Protein AF-A0A0B5ASL7-F1 (afdb_monomer_lite)

Organism: NCBI:txid1508404

Radius of gyration: 12.72 Å; chains: 1; bounding box: 34×27×33 Å

pLDDT: mean 90.58, std 6.62, range [53.88, 97.0]

Foldseek 3Di:
DKDFDDPVVLVVQVVVCVVVVHALLVVQDWDFDQDPNWTAIWTFNDWDDDPPTIMTDIDGDGTDPDSVRRVVRNVVSSVVVVVD

Sequence (84 aa):
MKVITPKENYDLLRAAERTAGKKIKHLTAVVPDCVDGEWGAYQVIRCYKGASNYFAEMKLLKRAESEADAHAKVAQAMKELRQH

Secondary structure (DSSP, 8-state):
-EEEE-HHHHHHHHHHHHHHTS-GGGTT-EEEEEETTEEEEEEEEEEEE-SS-EEEEEEEEEE-SSHHHHHHHHHHHHHHHT--

Structure (mmCIF, N/CA/C/O backbone):
data_AF-A0A0B5ASL7-F1
#
_entry.id   AF-A0A0B5ASL7-F1
#
loop_
_atom_site.group_PDB
_atom_site.id
_atom_site.type_symbol
_atom_site.label_atom_id
_atom_site.label_alt_id
_atom_site.label_comp_id
_atom_site.label_asym_id
_atom_site.label_entity_id
_atom_site.label_seq_id
_atom_site.pdbx_PDB_ins_code
_atom_site.Cartn_x
_atom_site.Cartn_y
_atom_site.Cartn_z
_atom_site.occupancy
_atom_site.B_iso_or_equiv
_atom_site.auth_seq_id
_atom_site.auth_comp_id
_atom_site.auth_asym_id
_atom_site.auth_atom_id
_atom_site.pdbx_PDB_model_num
ATOM 1 N N . MET A 1 1 ? -5.961 6.180 -5.746 1.00 89.31 1 MET A N 1
ATOM 2 C CA . MET A 1 1 ? -6.386 5.039 -6.582 1.00 89.31 1 MET A CA 1
ATOM 3 C C . MET A 1 1 ? -7.021 3.985 -5.689 1.00 89.31 1 MET A C 1
ATOM 5 O O . MET A 1 1 ? -6.572 3.849 -4.558 1.00 89.31 1 MET A O 1
ATOM 9 N N . LYS A 1 2 ? -8.087 3.308 -6.131 1.00 91.00 2 LYS A N 1
ATOM 10 C CA . LYS A 1 2 ? -8.791 2.277 -5.349 1.00 91.00 2 LYS A CA 1
ATOM 11 C C . LYS A 1 2 ? -8.499 0.911 -5.962 1.00 91.00 2 LYS A C 1
ATOM 13 O O . LYS A 1 2 ? -8.769 0.732 -7.141 1.00 91.00 2 LYS A O 1
ATO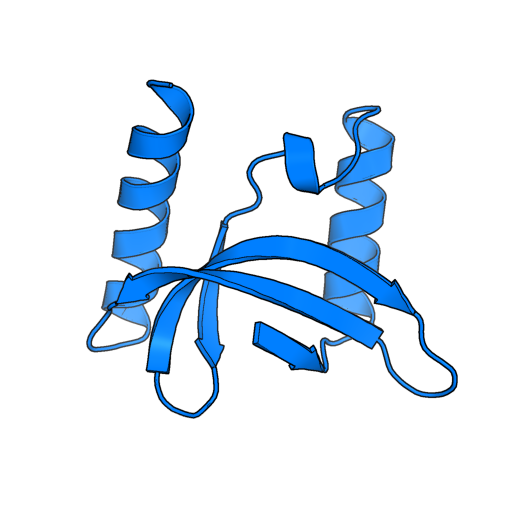M 18 N N . VAL A 1 3 ? -8.034 -0.037 -5.154 1.00 92.75 3 VAL A N 1
ATOM 19 C CA . VAL A 1 3 ? -7.720 -1.405 -5.588 1.00 92.75 3 VAL A CA 1
ATOM 20 C C . VAL A 1 3 ? -8.515 -2.428 -4.794 1.00 92.75 3 VAL A C 1
ATOM 22 O O . VAL A 1 3 ? -8.843 -2.196 -3.625 1.00 92.75 3 VAL A O 1
ATOM 25 N N . ILE A 1 4 ? -8.834 -3.557 -5.426 1.00 93.31 4 ILE A N 1
ATOM 26 C CA . ILE A 1 4 ? -9.299 -4.750 -4.714 1.00 93.31 4 ILE A CA 1
ATOM 27 C C . ILE A 1 4 ? -8.083 -5.354 -4.019 1.00 93.31 4 ILE A C 1
ATOM 29 O O . ILE A 1 4 ? -7.017 -5.454 -4.616 1.00 93.31 4 ILE A O 1
ATOM 33 N N . THR A 1 5 ? -8.233 -5.736 -2.757 1.00 90.06 5 THR A N 1
ATOM 34 C CA . THR A 1 5 ? -7.144 -6.332 -1.983 1.00 90.06 5 THR A CA 1
ATO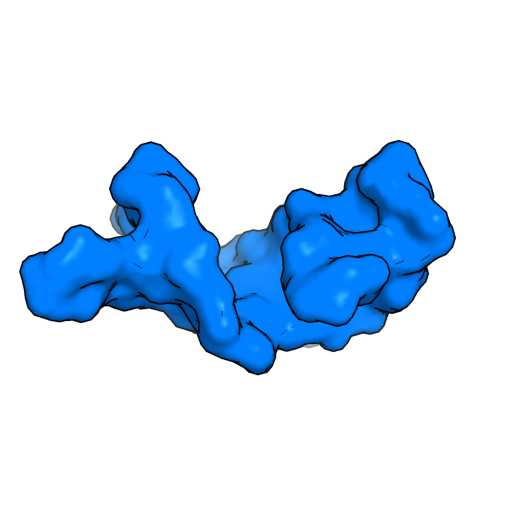M 35 C C . THR A 1 5 ? -7.601 -7.658 -1.369 1.00 90.06 5 THR A C 1
ATOM 37 O O . THR A 1 5 ? -8.789 -7.798 -1.060 1.00 90.06 5 THR A O 1
ATOM 40 N N . PRO A 1 6 ? -6.704 -8.639 -1.186 1.00 92.56 6 PRO A N 1
ATOM 41 C CA . PRO A 1 6 ? -7.017 -9.868 -0.464 1.00 92.56 6 PRO A CA 1
ATOM 42 C C . PRO A 1 6 ? -7.447 -9.595 0.981 1.00 92.56 6 PRO A C 1
ATOM 44 O O . PRO A 1 6 ? -7.023 -8.616 1.607 1.00 92.56 6 PRO A O 1
ATOM 47 N N . LYS A 1 7 ? -8.271 -10.482 1.545 1.00 93.75 7 LYS A N 1
ATOM 48 C CA . LYS A 1 7 ? -8.736 -10.359 2.935 1.00 93.75 7 LYS A CA 1
ATOM 49 C C . LYS A 1 7 ? -7.560 -10.320 3.916 1.00 93.75 7 LYS A C 1
ATOM 51 O O . LYS A 1 7 ? -7.599 -9.576 4.891 1.00 93.75 7 LYS A O 1
ATOM 56 N N . GLU A 1 8 ? -6.516 -11.085 3.635 1.00 93.62 8 GLU A N 1
ATOM 57 C CA . GLU A 1 8 ? -5.301 -11.207 4.435 1.00 93.62 8 GLU A CA 1
ATOM 58 C C . GLU A 1 8 ? -4.600 -9.850 4.573 1.00 93.62 8 GLU A C 1
ATOM 60 O O . GLU A 1 8 ? -4.290 -9.420 5.684 1.00 93.62 8 GLU A O 1
ATOM 65 N N . ASN A 1 9 ? -4.439 -9.120 3.465 1.00 90.00 9 ASN A N 1
ATOM 66 C CA . ASN A 1 9 ? -3.833 -7.787 3.466 1.00 90.00 9 ASN A CA 1
ATOM 67 C C . ASN A 1 9 ? -4.684 -6.785 4.254 1.00 90.00 9 ASN A C 1
ATOM 69 O O . ASN A 1 9 ? -4.156 -5.965 5.009 1.00 90.00 9 ASN A O 1
ATOM 73 N N . TYR A 1 10 ? -6.012 -6.864 4.120 1.00 92.00 10 TYR A N 1
ATOM 74 C CA . TYR A 1 10 ? -6.923 -6.059 4.929 1.00 92.00 10 TYR A CA 1
ATOM 75 C C . TYR A 1 10 ? -6.752 -6.351 6.426 1.00 92.00 10 TYR A C 1
ATOM 77 O O . TYR A 1 10 ? -6.580 -5.417 7.212 1.00 92.00 10 TYR A O 1
ATOM 85 N N . ASP A 1 11 ? -6.762 -7.623 6.822 1.00 93.69 11 ASP A N 1
ATOM 86 C CA . ASP A 1 11 ? -6.650 -8.032 8.222 1.00 93.69 11 ASP A CA 1
ATOM 87 C C . ASP A 1 11 ? -5.302 -7.621 8.831 1.00 93.69 11 ASP A C 1
ATOM 89 O O . ASP A 1 11 ? -5.277 -7.114 9.955 1.00 93.69 11 ASP A O 1
ATOM 93 N N . LEU A 1 12 ? -4.202 -7.736 8.078 1.00 90.88 12 LEU A N 1
ATOM 94 C CA . LEU A 1 12 ? -2.873 -7.267 8.489 1.00 90.88 12 LEU A CA 1
ATOM 95 C C . LEU A 1 12 ? -2.863 -5.760 8.778 1.00 90.88 12 L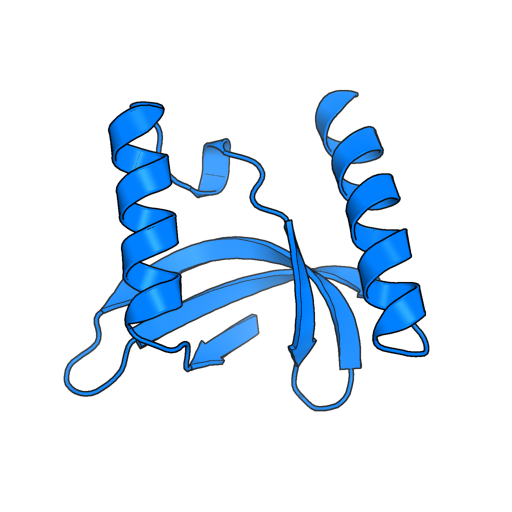EU A C 1
ATOM 97 O O . LEU A 1 12 ? -2.373 -5.328 9.824 1.00 90.88 12 LEU A O 1
ATOM 101 N N . LEU A 1 13 ? -3.460 -4.950 7.898 1.00 89.56 13 LEU A N 1
ATOM 102 C CA . LEU A 1 13 ? -3.560 -3.503 8.106 1.00 89.56 13 LEU A CA 1
ATOM 103 C C . LEU A 1 13 ? -4.427 -3.166 9.325 1.00 89.56 13 LEU A C 1
ATOM 105 O O . LEU A 1 13 ? -4.070 -2.290 10.114 1.00 89.56 13 LEU A O 1
ATOM 109 N N . ARG A 1 14 ? -5.542 -3.881 9.529 1.00 91.19 14 ARG A N 1
ATOM 110 C CA . ARG A 1 14 ? -6.395 -3.696 10.715 1.00 91.19 14 ARG A CA 1
ATOM 111 C C . ARG A 1 14 ? -5.684 -4.102 12.003 1.00 91.19 14 ARG A C 1
ATOM 113 O O . ARG A 1 14 ? -5.891 -3.450 13.025 1.00 91.19 14 ARG A O 1
ATOM 120 N N . ALA A 1 15 ? -4.869 -5.154 11.975 1.00 90.81 15 ALA A N 1
ATOM 121 C CA . ALA A 1 15 ? -4.049 -5.555 13.111 1.00 90.81 15 ALA A CA 1
ATOM 122 C C . ALA A 1 15 ? -3.008 -4.475 13.438 1.00 90.81 15 ALA A C 1
ATOM 124 O O . ALA A 1 15 ? -2.911 -4.064 14.593 1.00 90.81 15 ALA A O 1
ATOM 125 N N . ALA A 1 16 ? -2.320 -3.934 12.428 1.00 88.94 16 ALA A N 1
ATOM 126 C CA . ALA A 1 16 ? -1.373 -2.834 12.605 1.00 88.94 16 ALA A CA 1
ATOM 127 C C . ALA A 1 16 ? -2.032 -1.582 13.218 1.00 88.94 16 ALA A C 1
ATOM 129 O O . ALA A 1 16 ? -1.486 -0.999 14.155 1.00 88.94 16 ALA A O 1
ATOM 130 N N . GLU A 1 17 ? -3.232 -1.205 12.756 1.00 90.25 17 GLU A N 1
ATOM 131 C CA . GLU A 1 17 ? -4.010 -0.104 13.346 1.00 90.25 17 GLU A CA 1
ATOM 132 C C . GLU A 1 17 ? -4.329 -0.328 14.829 1.00 90.25 17 GLU A C 1
ATOM 134 O O . GLU A 1 17 ? -4.198 0.596 15.636 1.00 90.25 17 GLU A O 1
ATOM 139 N N . ARG A 1 18 ? -4.734 -1.551 15.199 1.00 90.56 18 ARG A N 1
ATOM 140 C CA . ARG A 1 18 ? -5.042 -1.911 16.591 1.00 90.56 18 ARG A CA 1
ATOM 141 C C . ARG A 1 18 ? -3.798 -1.857 17.469 1.00 90.56 18 ARG A C 1
ATOM 143 O O . ARG A 1 18 ? -3.842 -1.220 18.515 1.00 90.56 18 ARG A O 1
ATOM 150 N N . THR A 1 19 ? -2.701 -2.473 17.032 1.00 90.38 19 THR A N 1
ATOM 151 C CA . THR A 1 19 ? -1.440 -2.514 17.786 1.00 90.38 19 THR A CA 1
ATOM 152 C C . THR A 1 19 ? -0.882 -1.118 18.025 1.00 90.38 19 THR A C 1
ATOM 154 O O . THR A 1 19 ? -0.424 -0.812 19.120 1.00 90.38 19 THR A O 1
ATOM 157 N N . ALA A 1 20 ? -0.939 -0.249 17.017 1.00 87.12 20 ALA A N 1
ATOM 158 C CA . ALA A 1 20 ? -0.401 1.099 17.134 1.00 87.12 20 ALA A CA 1
ATOM 159 C C . ALA A 1 20 ? -1.389 2.117 17.734 1.00 87.12 20 ALA A C 1
ATOM 161 O O . ALA A 1 20 ? -1.013 3.271 17.941 1.00 87.12 20 ALA A O 1
ATOM 162 N N . GLY A 1 21 ? -2.652 1.732 17.961 1.00 88.81 21 GLY A N 1
ATOM 163 C CA . GLY A 1 21 ? -3.706 2.619 18.464 1.00 88.81 21 GLY A CA 1
ATOM 164 C C . GLY A 1 21 ? -4.014 3.808 17.545 1.00 88.81 21 GLY A C 1
ATOM 165 O O . GLY A 1 21 ? -4.521 4.833 17.999 1.00 88.81 21 GLY A O 1
ATOM 166 N N . LYS A 1 22 ? -3.682 3.710 16.252 1.00 85.88 22 LYS A N 1
ATOM 167 C CA . LYS A 1 22 ? -3.789 4.798 15.268 1.00 85.88 22 LYS A CA 1
ATOM 168 C C . LYS A 1 22 ? -4.452 4.296 13.993 1.00 85.88 22 LYS A C 1
ATOM 170 O O . LYS A 1 22 ? -4.318 3.138 13.617 1.00 85.88 22 LYS A O 1
ATOM 175 N N . LYS A 1 23 ? -5.136 5.198 13.285 1.00 83.00 23 LYS A N 1
ATOM 176 C CA . LYS A 1 23 ? -5.665 4.909 11.942 1.00 83.00 23 LYS A CA 1
ATOM 177 C C . LYS A 1 23 ? -4.521 4.768 10.935 1.00 83.00 23 LYS A C 1
ATOM 179 O O . LYS A 1 23 ? -3.523 5.473 11.054 1.00 83.00 23 LYS A O 1
ATOM 184 N N . ILE A 1 24 ? -4.705 3.953 9.899 1.00 81.69 24 ILE A N 1
ATOM 185 C CA . ILE A 1 24 ? -3.671 3.578 8.924 1.00 81.69 24 ILE A CA 1
ATOM 186 C C . ILE A 1 24 ? -3.075 4.788 8.201 1.00 81.69 24 ILE A C 1
ATOM 188 O O . ILE A 1 24 ? -1.869 4.846 7.976 1.00 81.69 24 ILE A O 1
ATOM 192 N N . LYS A 1 25 ? -3.890 5.825 7.968 1.00 76.19 25 LYS A N 1
ATOM 193 C CA . LYS A 1 25 ? -3.450 7.118 7.422 1.00 76.19 25 LYS A CA 1
ATOM 194 C C . LYS A 1 25 ? -2.349 7.807 8.245 1.00 76.19 25 LYS A C 1
ATOM 196 O O . LYS A 1 25 ? -1.668 8.679 7.726 1.00 76.19 25 LYS A O 1
ATOM 201 N N . HIS A 1 26 ? -2.193 7.438 9.517 1.00 82.12 26 HIS A N 1
ATOM 202 C CA . HIS A 1 26 ? -1.167 7.942 10.435 1.00 82.12 26 HIS A CA 1
ATOM 203 C C . HIS A 1 26 ? -0.031 6.940 10.688 1.00 82.12 26 HIS A C 1
ATOM 205 O O . HIS A 1 26 ? 0.876 7.244 11.457 1.00 82.12 26 HIS A O 1
ATOM 211 N N . LEU A 1 27 ? -0.101 5.740 10.105 1.00 76.56 27 LEU A N 1
ATOM 212 C CA . LEU A 1 27 ? 0.888 4.673 10.287 1.00 76.56 27 LEU A CA 1
ATOM 213 C C . LEU A 1 27 ? 1.890 4.573 9.146 1.00 76.56 27 LEU A C 1
ATOM 215 O O . LEU A 1 27 ? 2.752 3.702 9.184 1.00 76.56 27 LEU A O 1
ATOM 219 N N . THR A 1 28 ? 1.794 5.470 8.162 1.00 81.75 28 THR A N 1
ATOM 220 C CA . THR A 1 28 ? 2.751 5.573 7.056 1.00 81.75 28 THR A CA 1
ATOM 221 C C . THR A 1 28 ? 3.025 4.199 6.433 1.00 81.75 28 THR A C 1
ATOM 223 O O . THR A 1 28 ? 4.166 3.774 6.301 1.00 81.75 28 THR A O 1
ATOM 226 N N . ALA A 1 29 ? 1.959 3.461 6.111 1.00 89.00 29 ALA A N 1
ATOM 227 C CA . ALA A 1 29 ? 2.068 2.144 5.496 1.00 89.00 29 ALA A CA 1
ATOM 228 C C . ALA A 1 29 ? 2.369 2.308 4.003 1.00 89.00 29 ALA A C 1
ATOM 230 O O . ALA A 1 29 ? 1.536 2.830 3.261 1.00 89.00 29 ALA A O 1
ATOM 231 N N . VAL A 1 30 ? 3.557 1.884 3.578 1.00 93.44 30 VAL A N 1
ATOM 232 C CA . VAL A 1 30 ? 4.003 1.937 2.182 1.00 93.44 30 VAL A CA 1
ATOM 233 C C . VAL A 1 30 ? 4.277 0.519 1.702 1.00 93.44 30 VAL A C 1
ATOM 235 O O . VAL A 1 30 ? 4.948 -0.242 2.397 1.00 93.44 30 VAL A O 1
ATOM 238 N N . VAL A 1 31 ? 3.755 0.170 0.530 1.00 93.19 31 VAL A N 1
ATOM 239 C CA . VAL A 1 31 ? 3.889 -1.159 -0.073 1.00 93.19 31 VAL A CA 1
ATOM 240 C C . VAL A 1 31 ? 4.390 -1.049 -1.515 1.00 93.19 31 VAL A C 1
ATOM 242 O O . VAL A 1 31 ? 4.088 -0.055 -2.184 1.00 93.19 31 VAL A O 1
ATOM 245 N N . PRO A 1 32 ? 5.163 -2.032 -1.996 1.00 95.69 32 PRO A N 1
ATOM 246 C CA . PRO A 1 32 ? 5.455 -2.173 -3.412 1.00 95.69 32 PRO A CA 1
ATOM 247 C C . PRO A 1 32 ? 4.265 -2.864 -4.079 1.00 95.69 32 PRO A C 1
ATOM 249 O O . PRO A 1 32 ? 3.801 -3.890 -3.588 1.00 95.69 32 PRO A O 1
ATOM 252 N N . ASP A 1 33 ? 3.747 -2.292 -5.160 1.00 94.75 33 ASP A N 1
ATOM 253 C CA . ASP A 1 33 ? 2.623 -2.893 -5.883 1.00 94.75 33 ASP A CA 1
ATOM 254 C C . ASP A 1 33 ? 2.647 -2.510 -7.368 1.00 94.75 33 ASP A C 1
ATOM 256 O O . ASP A 1 33 ? 3.330 -1.557 -7.764 1.00 94.75 33 ASP A O 1
ATOM 260 N N . CYS A 1 34 ? 1.891 -3.251 -8.175 1.00 93.56 34 CYS A N 1
ATOM 261 C CA . CYS A 1 34 ? 1.599 -2.941 -9.567 1.00 93.56 34 CYS A CA 1
ATOM 262 C C . CYS A 1 34 ? 0.116 -2.621 -9.688 1.00 93.56 34 CYS A C 1
ATOM 264 O O . CYS A 1 34 ? -0.729 -3.516 -9.661 1.00 93.56 34 CYS A O 1
ATOM 266 N N . VAL A 1 35 ? -0.209 -1.340 -9.834 1.00 91.06 35 VAL A N 1
ATOM 267 C CA . VAL A 1 35 ? -1.603 -0.921 -9.965 1.00 91.06 35 VAL A CA 1
ATOM 268 C C . VAL A 1 35 ? -1.831 -0.371 -11.359 1.00 91.06 35 VAL A C 1
ATOM 270 O O . VAL A 1 35 ? -1.109 0.518 -11.797 1.00 91.06 35 VAL A O 1
ATOM 273 N N . ASP A 1 36 ? -2.808 -0.939 -12.068 1.00 89.31 36 ASP A N 1
ATOM 274 C CA . ASP A 1 36 ? -3.134 -0.591 -13.456 1.00 89.31 36 ASP A CA 1
ATOM 275 C C . ASP A 1 36 ? -1.912 -0.646 -14.403 1.00 89.31 36 ASP A C 1
ATOM 277 O O . ASP A 1 36 ? -1.777 0.153 -15.327 1.00 89.31 36 ASP A O 1
ATOM 281 N N . GLY A 1 37 ? -1.001 -1.600 -14.165 1.00 90.06 37 GLY A N 1
ATOM 282 C CA . GLY A 1 37 ? 0.236 -1.773 -14.938 1.00 90.06 37 GLY A CA 1
ATOM 283 C C . GLY A 1 37 ? 1.389 -0.855 -14.517 1.00 90.06 37 GLY A C 1
ATOM 284 O O . GLY A 1 37 ? 2.472 -0.937 -15.095 1.00 90.06 37 GLY A O 1
ATOM 285 N N . GLU A 1 38 ? 1.194 -0.004 -13.506 1.00 93.56 38 GLU A N 1
ATOM 286 C CA . GLU A 1 38 ? 2.215 0.905 -12.991 1.00 93.56 38 GLU A CA 1
ATOM 287 C C . GLU A 1 38 ? 2.846 0.346 -11.708 1.00 93.56 38 GLU A C 1
ATOM 289 O O . GLU A 1 38 ? 2.239 0.341 -10.629 1.00 93.56 38 GLU A O 1
ATOM 294 N N . TRP A 1 39 ? 4.094 -0.116 -11.820 1.00 96.50 39 TRP A N 1
ATOM 295 C CA . TRP A 1 39 ? 4.908 -0.494 -10.667 1.00 96.50 39 TRP A CA 1
ATOM 296 C C . TRP A 1 39 ? 5.331 0.738 -9.867 1.00 96.50 39 TRP A C 1
ATOM 298 O O . TRP A 1 39 ? 5.715 1.776 -10.413 1.00 96.50 39 TRP A O 1
ATOM 308 N N . GLY A 1 40 ? 5.299 0.626 -8.542 1.00 97.00 40 GLY A N 1
ATOM 309 C CA . GLY A 1 40 ? 5.744 1.715 -7.688 1.00 97.00 40 GLY A CA 1
ATOM 310 C C . GLY A 1 40 ? 5.649 1.432 -6.200 1.00 97.00 40 GLY A C 1
ATOM 311 O O . GLY A 1 40 ? 5.156 0.398 -5.755 1.00 97.00 40 GLY A O 1
ATOM 312 N N . ALA A 1 41 ? 6.125 2.401 -5.424 1.00 96.69 41 ALA A N 1
ATOM 313 C CA . ALA A 1 41 ? 5.909 2.462 -3.989 1.00 96.69 41 ALA A CA 1
ATOM 314 C C . ALA A 1 41 ? 4.636 3.262 -3.708 1.00 96.69 41 ALA A C 1
ATOM 316 O O . ALA A 1 41 ? 4.555 4.458 -4.013 1.00 96.69 41 ALA A O 1
ATOM 317 N N . TYR A 1 42 ? 3.657 2.610 -3.096 1.00 94.88 42 TYR A N 1
ATOM 318 C CA . TYR A 1 42 ? 2.344 3.173 -2.827 1.00 94.88 42 TYR A CA 1
ATOM 319 C C . TYR A 1 42 ? 2.094 3.299 -1.329 1.00 94.88 42 TYR A C 1
ATOM 321 O O . TYR A 1 42 ? 2.269 2.351 -0.570 1.00 94.88 42 TYR A O 1
ATOM 329 N N . GLN A 1 43 ? 1.618 4.463 -0.896 1.00 93.50 43 GLN A N 1
ATOM 330 C CA . GLN A 1 43 ? 1.100 4.658 0.450 1.00 93.50 43 GLN A CA 1
ATOM 331 C C . GLN A 1 43 ? -0.336 4.154 0.538 1.00 93.50 43 GLN A C 1
ATOM 333 O O . GLN A 1 43 ? -1.199 4.606 -0.216 1.00 93.50 43 GLN A O 1
ATOM 338 N N . VAL A 1 44 ? -0.623 3.301 1.515 1.00 92.81 44 VAL A N 1
ATOM 339 C CA . VAL A 1 44 ? -1.990 2.916 1.862 1.00 92.81 44 VAL A CA 1
ATOM 340 C C . VAL A 1 44 ? -2.611 4.021 2.714 1.00 92.81 44 VAL A C 1
ATOM 342 O O . VAL A 1 44 ? -2.220 4.253 3.856 1.00 92.81 44 VAL A O 1
ATOM 345 N N . ILE A 1 45 ? -3.601 4.714 2.156 1.00 92.00 45 ILE A N 1
ATOM 346 C CA . ILE A 1 45 ? -4.308 5.816 2.820 1.00 92.00 45 ILE A CA 1
ATOM 347 C C . ILE A 1 45 ? -5.463 5.278 3.665 1.00 92.00 45 ILE A C 1
ATOM 349 O O . ILE A 1 45 ? -5.730 5.764 4.768 1.00 92.00 45 ILE A O 1
ATOM 353 N N . ARG A 1 46 ? -6.161 4.264 3.150 1.00 90.56 46 ARG A N 1
ATOM 354 C CA . ARG A 1 46 ? -7.322 3.650 3.797 1.00 90.56 46 ARG A CA 1
ATOM 355 C C . ARG A 1 46 ? -7.487 2.212 3.325 1.00 90.56 46 ARG A C 1
ATOM 357 O O . ARG A 1 46 ? -7.287 1.936 2.151 1.00 90.56 46 ARG A O 1
ATOM 364 N N . CYS A 1 47 ? -7.952 1.328 4.204 1.00 91.38 47 CYS A N 1
ATOM 365 C CA . CYS A 1 47 ? -8.521 0.040 3.811 1.00 91.38 47 CYS A CA 1
ATOM 366 C C . CYS A 1 47 ? -9.944 -0.112 4.369 1.00 91.38 47 CYS A C 1
ATOM 368 O O . CYS A 1 47 ? -10.275 0.445 5.422 1.00 91.38 47 CYS A O 1
ATOM 370 N N . TYR A 1 48 ? -10.814 -0.823 3.656 1.00 91.69 48 TYR A N 1
ATOM 371 C CA . TYR A 1 48 ? -12.191 -1.066 4.088 1.00 91.69 48 TYR A CA 1
ATOM 372 C C . TYR A 1 48 ? -12.790 -2.316 3.441 1.00 91.69 48 TYR A C 1
ATOM 374 O O . TYR A 1 48 ? -12.426 -2.713 2.336 1.00 91.69 48 TYR A O 1
ATOM 382 N N . LYS A 1 49 ? -13.744 -2.925 4.148 1.00 94.12 49 LYS A N 1
ATOM 383 C CA . LYS A 1 49 ? -14.558 -4.035 3.653 1.00 94.12 49 LYS A CA 1
ATOM 384 C C . LYS A 1 49 ? -15.770 -3.477 2.898 1.00 94.12 49 LYS A C 1
ATOM 386 O O . LYS A 1 49 ? -16.463 -2.607 3.422 1.00 94.12 49 LYS A O 1
ATOM 391 N N . GLY A 1 50 ? -16.015 -3.960 1.684 1.00 90.81 50 GLY A N 1
ATOM 392 C CA . GLY A 1 50 ? -17.271 -3.764 0.956 1.00 90.81 50 GLY A CA 1
ATOM 393 C C . GLY A 1 50 ? -18.214 -4.961 1.108 1.00 90.81 50 GLY A C 1
ATOM 394 O O . GLY A 1 50 ? -17.994 -5.826 1.951 1.00 90.81 50 GLY A O 1
ATOM 395 N N . ALA A 1 51 ? -19.262 -5.025 0.281 1.00 91.06 51 ALA A N 1
ATOM 396 C CA . ALA A 1 51 ? -20.251 -6.107 0.348 1.00 91.06 51 ALA A CA 1
ATOM 397 C C . ALA A 1 51 ? -19.635 -7.492 0.070 1.00 91.06 51 ALA A C 1
ATOM 399 O O . ALA A 1 51 ? -19.835 -8.415 0.856 1.00 91.06 51 ALA A O 1
ATOM 400 N N . SER A 1 52 ? -18.835 -7.602 -0.997 1.00 90.69 52 SER A N 1
ATOM 401 C CA . SER A 1 52 ? -18.254 -8.881 -1.446 1.00 90.69 52 SER A CA 1
ATOM 402 C C . SER A 1 52 ? -16.724 -8.902 -1.466 1.00 90.69 52 SER A C 1
ATOM 404 O O . SER A 1 52 ? -16.136 -9.973 -1.509 1.00 90.69 52 SER A O 1
ATOM 406 N N . ASN A 1 53 ? -16.077 -7.734 -1.432 1.00 95.12 53 ASN A N 1
ATOM 407 C CA . ASN A 1 53 ? -14.629 -7.584 -1.607 1.00 95.12 53 ASN A CA 1
ATOM 408 C C . ASN A 1 53 ? -14.028 -6.655 -0.549 1.00 95.12 53 ASN A C 1
ATOM 410 O O . ASN A 1 53 ? -14.739 -5.875 0.092 1.00 95.12 53 ASN A O 1
ATOM 414 N N . TYR A 1 54 ? -12.705 -6.697 -0.421 1.00 94.94 54 TYR A N 1
ATOM 415 C CA . TYR A 1 54 ? -11.928 -5.752 0.373 1.00 94.94 54 TYR A CA 1
ATOM 416 C C . TYR A 1 54 ? -11.226 -4.765 -0.547 1.00 94.94 54 TYR A C 1
ATOM 418 O O . TYR A 1 54 ? -10.846 -5.100 -1.668 1.00 94.94 54 TYR A O 1
ATOM 426 N N . PHE A 1 55 ? -11.076 -3.534 -0.072 1.00 94.44 55 PHE A N 1
ATOM 427 C CA . PHE A 1 55 ? -10.521 -2.447 -0.860 1.00 94.44 55 PHE A CA 1
ATOM 428 C C . PHE A 1 55 ? -9.440 -1.702 -0.092 1.00 94.44 55 PHE A C 1
ATOM 430 O O . PHE A 1 55 ? -9.546 -1.507 1.124 1.00 94.44 55 PHE A O 1
ATOM 437 N N . ALA A 1 56 ? -8.445 -1.225 -0.833 1.00 93.50 56 ALA A N 1
ATOM 438 C CA . ALA A 1 56 ? -7.470 -0.258 -0.360 1.00 93.50 56 ALA A CA 1
ATOM 439 C C . ALA A 1 56 ? -7.498 0.987 -1.253 1.00 93.50 56 ALA A C 1
ATOM 441 O O . ALA A 1 56 ? -7.575 0.898 -2.477 1.00 93.50 56 ALA A O 1
ATOM 442 N N . GLU A 1 57 ? -7.449 2.159 -0.632 1.00 93.62 57 GLU A N 1
ATOM 443 C CA . GLU A 1 57 ? -7.155 3.412 -1.312 1.00 93.62 57 GLU A CA 1
ATOM 444 C C . GLU A 1 57 ? -5.681 3.731 -1.122 1.00 93.62 57 GLU A C 1
ATOM 446 O O . GLU A 1 57 ? -5.188 3.832 0.005 1.00 93.62 57 GLU A O 1
ATOM 451 N N . MET A 1 58 ? -4.993 3.884 -2.244 1.00 93.56 58 MET A N 1
ATOM 452 C CA . MET A 1 58 ? -3.551 4.010 -2.314 1.00 93.56 58 MET A CA 1
ATOM 453 C C . MET A 1 58 ? -3.156 5.281 -3.059 1.00 93.56 58 MET A C 1
ATOM 455 O O . MET A 1 58 ? -3.835 5.717 -3.999 1.00 93.56 58 MET A O 1
ATOM 459 N N . LYS A 1 59 ? -2.047 5.879 -2.635 1.00 93.31 59 LYS A N 1
ATOM 460 C CA . LYS A 1 59 ? -1.403 7.016 -3.290 1.00 93.31 59 LYS A CA 1
ATOM 461 C C . LYS A 1 59 ? -0.022 6.580 -3.750 1.00 93.31 59 LYS A C 1
ATOM 463 O O . LYS A 1 59 ? 0.787 6.169 -2.925 1.00 93.31 59 LYS A O 1
ATOM 468 N N . LEU A 1 60 ? 0.255 6.702 -5.040 1.00 94.56 60 LEU A N 1
ATOM 469 C CA . LEU A 1 60 ? 1.602 6.502 -5.551 1.00 94.56 60 LEU A CA 1
ATOM 470 C C . LEU A 1 60 ? 2.537 7.567 -4.971 1.00 94.56 60 LEU A C 1
ATOM 472 O O . LEU A 1 60 ? 2.242 8.762 -5.037 1.00 94.56 60 LEU A O 1
ATOM 476 N N . LEU A 1 61 ? 3.653 7.125 -4.405 1.00 94.69 61 LEU A N 1
ATOM 477 C CA . LEU A 1 61 ? 4.707 8.004 -3.910 1.00 94.69 61 LEU A CA 1
ATOM 478 C C . LEU A 1 61 ? 5.868 8.082 -4.896 1.00 94.69 61 LEU A C 1
ATOM 480 O O . LEU A 1 61 ? 6.375 9.168 -5.162 1.00 94.69 61 LEU A O 1
ATOM 484 N N . LYS A 1 62 ? 6.288 6.932 -5.434 1.00 95.31 62 LYS A N 1
ATOM 485 C CA . LYS A 1 62 ? 7.396 6.829 -6.388 1.00 95.31 62 LYS A CA 1
ATOM 486 C C . LYS A 1 62 ? 7.097 5.767 -7.432 1.00 95.31 62 LYS A C 1
ATOM 48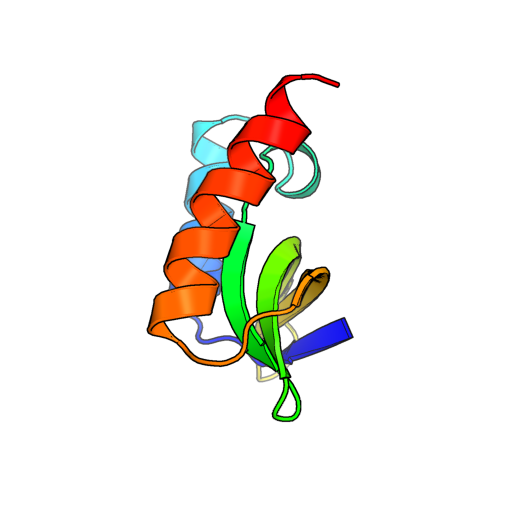8 O O . LYS A 1 62 ? 6.778 4.637 -7.071 1.00 95.31 62 LYS A O 1
ATOM 493 N N . ARG A 1 63 ? 7.257 6.136 -8.701 1.00 96.62 63 ARG A N 1
ATOM 494 C CA . ARG A 1 63 ? 7.241 5.207 -9.836 1.00 96.62 63 ARG A CA 1
ATOM 495 C C . ARG A 1 63 ? 8.459 4.294 -9.803 1.00 96.62 63 ARG A C 1
ATOM 497 O O . ARG A 1 63 ? 9.528 4.719 -9.357 1.00 96.62 63 ARG A O 1
ATOM 504 N N . ALA A 1 64 ? 8.274 3.076 -10.288 1.00 96.94 64 ALA A N 1
ATOM 505 C CA . ALA A 1 64 ? 9.318 2.085 -10.456 1.00 96.94 64 ALA A CA 1
ATOM 506 C C . ALA A 1 64 ? 9.186 1.382 -11.809 1.00 96.94 64 ALA A C 1
ATOM 508 O O . ALA A 1 64 ? 8.096 1.283 -12.368 1.00 96.94 64 ALA A O 1
ATOM 509 N N . GLU A 1 65 ? 10.304 0.890 -12.328 1.00 95.12 65 GLU A N 1
ATOM 510 C CA . GLU A 1 65 ? 10.342 0.214 -13.635 1.00 95.12 65 GLU A CA 1
ATOM 511 C C . GLU A 1 65 ? 10.076 -1.294 -13.534 1.00 95.12 65 GLU A C 1
ATOM 513 O O . GLU A 1 65 ? 9.776 -1.957 -14.523 1.00 95.12 65 GLU A O 1
ATOM 518 N N . SER A 1 66 ? 10.190 -1.853 -12.330 1.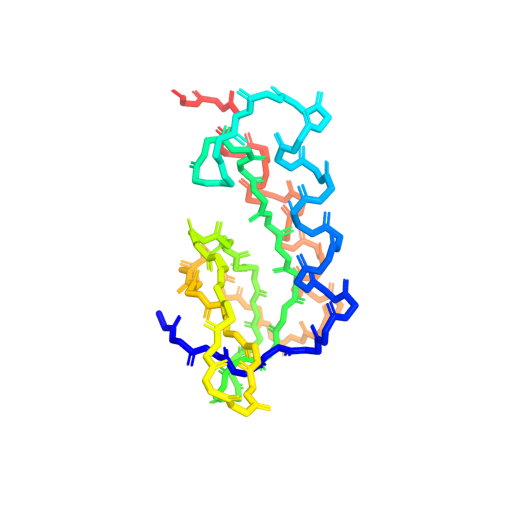00 96.00 66 SER A N 1
ATOM 519 C CA . SER A 1 66 ? 9.996 -3.273 -12.047 1.00 96.00 66 SER A CA 1
ATOM 520 C C . SER A 1 66 ? 9.553 -3.479 -10.602 1.00 96.00 66 SER A C 1
ATOM 522 O O . SER A 1 66 ? 9.636 -2.566 -9.781 1.00 96.00 66 SER A O 1
ATOM 524 N N . GLU A 1 67 ? 9.144 -4.701 -10.270 1.00 95.31 67 GLU A N 1
ATOM 525 C CA . GLU A 1 67 ? 8.860 -5.108 -8.892 1.00 95.31 67 GLU A CA 1
ATOM 526 C C . GLU A 1 67 ? 10.075 -4.889 -7.976 1.00 95.31 67 GLU A C 1
ATOM 528 O O . GLU A 1 67 ? 9.962 -4.248 -6.932 1.00 95.31 67 GLU A O 1
ATOM 533 N N . ALA A 1 68 ? 11.266 -5.337 -8.391 1.00 94.81 68 ALA A N 1
ATOM 534 C CA . ALA A 1 68 ? 12.488 -5.177 -7.602 1.00 94.81 68 ALA A CA 1
ATOM 535 C C . ALA A 1 68 ? 12.817 -3.696 -7.338 1.00 94.81 68 ALA A C 1
ATOM 537 O O . ALA A 1 68 ? 13.177 -3.323 -6.218 1.00 94.81 68 ALA A O 1
ATOM 538 N N . ASP A 1 69 ? 12.635 -2.836 -8.345 1.00 96.12 69 ASP A N 1
ATOM 539 C CA . ASP A 1 69 ? 12.782 -1.391 -8.168 1.00 96.12 69 ASP A CA 1
ATOM 540 C C . ASP A 1 69 ? 11.680 -0.825 -7.256 1.00 96.12 69 ASP A C 1
ATOM 542 O O . ASP A 1 69 ? 11.975 -0.023 -6.373 1.00 96.12 69 ASP A O 1
ATOM 546 N N . ALA A 1 70 ? 10.429 -1.290 -7.361 1.00 96.69 70 ALA A N 1
ATOM 547 C CA . ALA A 1 70 ? 9.342 -0.870 -6.475 1.00 96.69 70 ALA A CA 1
ATOM 548 C C . ALA A 1 70 ? 9.674 -1.165 -5.005 1.00 96.69 70 ALA A C 1
ATOM 550 O O . ALA A 1 70 ? 9.525 -0.289 -4.150 1.00 96.69 70 ALA A O 1
ATOM 551 N N . HIS A 1 71 ? 10.218 -2.351 -4.717 1.00 94.44 71 HIS A N 1
ATOM 552 C CA . HIS A 1 71 ? 10.724 -2.703 -3.390 1.00 94.44 71 HIS A CA 1
ATOM 553 C C . HIS A 1 71 ? 11.820 -1.737 -2.909 1.00 94.44 71 HIS A C 1
ATOM 555 O O . HIS A 1 71 ? 11.770 -1.270 -1.767 1.00 94.44 71 HIS A O 1
ATOM 561 N N . ALA A 1 72 ? 12.777 -1.373 -3.768 1.00 94.69 72 ALA A N 1
ATOM 562 C CA . ALA A 1 72 ? 13.806 -0.388 -3.430 1.00 94.69 72 ALA A CA 1
ATOM 563 C C . ALA A 1 72 ? 13.206 1.009 -3.167 1.00 94.69 72 ALA A C 1
ATOM 565 O O . ALA A 1 72 ? 13.577 1.692 -2.203 1.00 94.69 72 ALA A O 1
ATOM 566 N N . LYS A 1 73 ? 12.219 1.424 -3.973 1.00 95.81 73 LYS A N 1
ATOM 567 C CA . LYS A 1 73 ? 11.513 2.703 -3.823 1.00 95.81 73 LYS A CA 1
ATOM 568 C C . LYS A 1 73 ? 10.711 2.793 -2.524 1.00 95.81 73 LYS A C 1
ATOM 570 O O . LYS A 1 73 ? 10.595 3.895 -1.987 1.00 95.81 73 LYS A O 1
ATOM 575 N N . VAL A 1 74 ? 10.204 1.682 -1.979 1.00 94.50 74 VAL A N 1
ATOM 576 C CA . VAL A 1 74 ? 9.501 1.666 -0.678 1.00 94.50 74 VAL A CA 1
ATOM 577 C C . VAL A 1 74 ? 10.415 2.153 0.441 1.00 94.50 74 VAL A C 1
ATOM 579 O O . VAL A 1 74 ? 10.026 3.034 1.209 1.00 94.50 74 VAL A O 1
ATOM 582 N N . ALA A 1 75 ? 11.645 1.636 0.517 1.00 89.56 75 ALA A N 1
ATOM 583 C CA . ALA A 1 75 ? 12.608 2.043 1.540 1.00 89.56 75 ALA A CA 1
ATOM 584 C C . ALA A 1 75 ? 12.938 3.542 1.438 1.00 89.56 75 ALA A C 1
ATOM 586 O O . ALA A 1 75 ? 12.972 4.250 2.449 1.00 89.56 75 ALA A O 1
ATOM 587 N N . GLN A 1 76 ? 13.116 4.042 0.211 1.00 90.69 76 GLN A N 1
ATOM 588 C CA . GLN A 1 76 ? 13.349 5.462 -0.041 1.00 90.69 76 GLN A CA 1
ATOM 589 C C . GLN A 1 76 ? 12.148 6.324 0.383 1.00 90.69 76 GLN A C 1
ATOM 591 O O . GLN A 1 76 ? 12.318 7.308 1.099 1.00 90.69 76 GLN A O 1
ATOM 596 N N . ALA A 1 77 ? 10.932 5.939 -0.013 1.00 90.75 77 ALA A N 1
ATOM 597 C CA . ALA A 1 77 ? 9.705 6.660 0.317 1.00 90.75 77 ALA A CA 1
ATOM 598 C C . ALA A 1 77 ? 9.438 6.698 1.833 1.00 90.75 77 ALA A C 1
ATOM 600 O O . ALA A 1 77 ? 9.056 7.732 2.377 1.00 90.75 77 ALA A O 1
ATOM 601 N N . MET A 1 78 ? 9.703 5.596 2.537 1.00 89.12 78 MET A N 1
ATOM 602 C CA . MET A 1 78 ? 9.593 5.525 3.997 1.00 89.12 78 MET A CA 1
ATOM 603 C C . MET A 1 78 ? 10.575 6.460 4.709 1.00 89.12 78 MET A C 1
ATOM 605 O O . MET A 1 78 ? 10.230 7.036 5.740 1.00 89.12 78 MET A O 1
ATOM 609 N N . LYS A 1 79 ? 11.795 6.620 4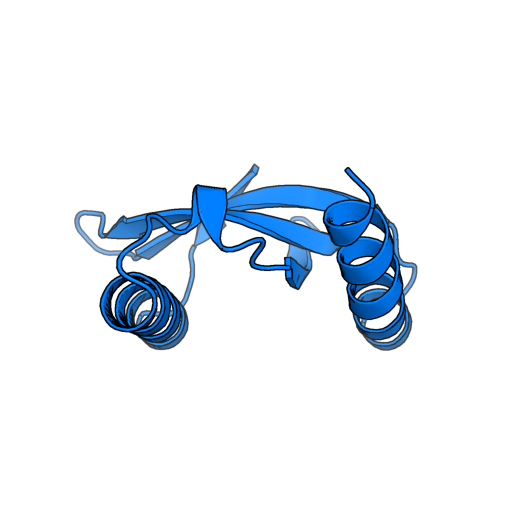.178 1.00 87.31 79 LYS A N 1
ATOM 610 C CA . LYS A 1 79 ? 12.789 7.551 4.729 1.00 87.31 79 LYS A CA 1
ATOM 611 C C . LYS A 1 79 ? 12.319 9.001 4.598 1.00 87.31 79 LYS A C 1
ATOM 613 O O . LYS A 1 79 ? 12.401 9.743 5.569 1.00 87.31 79 LYS A O 1
ATOM 618 N N . GLU A 1 80 ? 11.794 9.374 3.434 1.00 86.19 80 GLU A N 1
ATOM 619 C CA . GLU A 1 80 ? 11.295 10.729 3.156 1.00 86.19 80 GLU A CA 1
ATOM 620 C C . GLU A 1 80 ? 10.082 11.080 4.032 1.00 86.19 80 GLU A C 1
ATOM 622 O O . GLU A 1 80 ? 10.020 12.165 4.601 1.00 86.19 80 GLU A O 1
ATOM 627 N N . LEU A 1 81 ? 9.162 10.134 4.242 1.00 82.69 81 LEU A N 1
ATOM 628 C CA . LEU A 1 81 ? 7.977 10.348 5.083 1.00 82.69 81 LEU A CA 1
ATOM 629 C C . LEU A 1 81 ? 8.266 10.448 6.589 1.00 82.69 81 LEU A C 1
ATOM 631 O O . LEU A 1 81 ? 7.382 10.845 7.337 1.00 82.69 81 LEU A O 1
ATOM 635 N N . ARG A 1 82 ? 9.459 10.060 7.055 1.00 76.19 82 ARG A N 1
ATOM 636 C CA . ARG A 1 82 ? 9.875 10.212 8.463 1.00 76.19 82 ARG A CA 1
ATOM 637 C C . ARG A 1 82 ? 10.577 11.541 8.748 1.00 76.19 82 ARG A C 1
ATOM 639 O O . ARG A 1 82 ? 10.829 11.839 9.910 1.00 76.19 82 ARG A O 1
ATOM 646 N N . GLN A 1 83 ? 10.949 12.289 7.710 1.00 67.12 83 GLN A N 1
ATOM 647 C CA . GLN A 1 83 ? 11.658 13.569 7.826 1.00 67.12 83 GLN A CA 1
ATOM 648 C C . GLN A 1 83 ? 10.714 14.785 7.830 1.00 67.12 83 GLN A C 1
ATOM 650 O O . GLN A 1 83 ? 11.185 15.913 7.966 1.00 67.12 83 GLN A O 1
ATOM 655 N N . HIS A 1 84 ? 9.406 14.552 7.713 1.00 53.88 84 HIS A N 1
ATOM 656 C CA . HIS A 1 84 ? 8.333 15.545 7.740 1.00 53.88 84 HIS A CA 1
ATOM 657 C C . HIS A 1 84 ? 7.302 15.176 8.808 1.00 53.88 84 HIS A C 1
ATOM 659 O O . HIS A 1 84 ? 6.705 16.115 9.378 1.00 53.88 84 HIS A O 1
#